Protein AF-A0A952NJR3-F1 (afdb_monomer_lite)

Sequence (116 aa):
MKFLMALMVSLTFSVSGFALETVEGAKKDYEAAKVEMKAKLDALDAKIDQLKASTAEKSTAAKEKTLKEVQETRDKLRADYELMKNETDSKWKSFKKRMGRTIDKLNAKAQKALND

Foldseek 3Di:
DDDDDDDDDPPPPPDDDPPPVVVVVLVVVLVVLLVVLVVLLVVLVVLLVLLVVLCVVPNDPLSVVLSVVLVVLSVVLVVVSVVPNPPDPVVVVVNSVVSVVSSVVSVVSSVVSSVD

pLDDT: mean 78.12, std 17.82, range [37.19, 93.38]

Secondary structure (DSSP, 8-state):
----------------SHHHHHHHHHHHHHHHHHHHHHHHHHHHHHHHHHHHHHHHHS--HHHHHHHHHHHHHHHHHHHHHHHHTTS-HHHHHHHHHHHHHHHHHHHHHHHHHHH-

Radius of gyration: 26.49 Å; chains: 1; bounding box: 60×17×89 Å

Structure (mmCIF, N/CA/C/O backbone):
data_AF-A0A952NJR3-F1
#
_entry.id   AF-A0A952NJR3-F1
#
loop_
_atom_site.group_PDB
_ato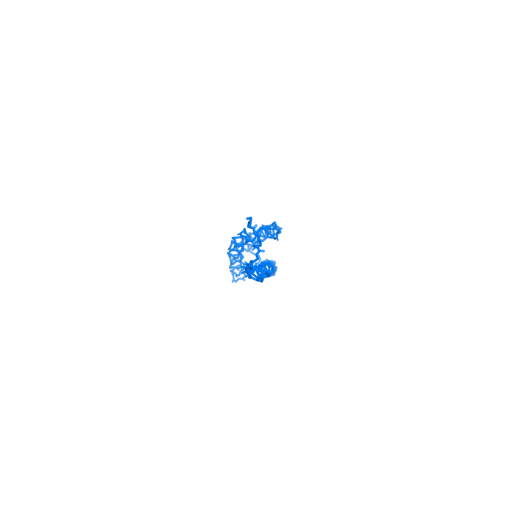m_site.id
_atom_site.type_symbol
_atom_site.label_atom_id
_atom_site.label_alt_id
_atom_site.label_comp_id
_atom_site.label_asym_id
_atom_site.label_entity_id
_atom_site.label_seq_id
_atom_site.pdbx_PDB_ins_code
_atom_site.Cartn_x
_atom_site.Cartn_y
_atom_site.Cartn_z
_atom_site.occupancy
_atom_site.B_iso_or_equiv
_atom_site.auth_seq_id
_atom_site.auth_comp_id
_atom_site.auth_asym_id
_atom_site.auth_atom_id
_atom_site.pdbx_PDB_model_num
ATOM 1 N N . MET A 1 1 ? 48.719 7.623 -68.741 1.00 37.19 1 MET A N 1
ATOM 2 C CA . MET A 1 1 ? 47.462 7.016 -68.253 1.00 37.19 1 MET A CA 1
ATOM 3 C C . MET A 1 1 ? 47.753 6.352 -66.917 1.00 37.19 1 MET A C 1
ATOM 5 O O . MET A 1 1 ? 48.736 5.630 -66.829 1.00 37.19 1 MET A O 1
ATOM 9 N N . LYS A 1 2 ? 46.987 6.699 -65.879 1.00 37.47 2 LYS A N 1
ATOM 10 C CA . LYS A 1 2 ? 47.155 6.235 -64.493 1.00 37.47 2 LYS A CA 1
ATOM 11 C C . LYS A 1 2 ? 46.438 4.891 -64.329 1.00 37.47 2 LYS A C 1
ATOM 13 O O . LYS A 1 2 ? 45.270 4.812 -64.690 1.00 37.47 2 LYS A O 1
ATOM 18 N N . PHE A 1 3 ? 47.103 3.883 -63.774 1.00 38.88 3 PHE A N 1
ATOM 19 C CA . PHE A 1 3 ? 46.485 2.609 -63.405 1.00 38.88 3 PHE A CA 1
ATOM 20 C C . PHE A 1 3 ? 46.902 2.196 -61.988 1.00 38.88 3 PHE A C 1
ATOM 22 O O . PHE A 1 3 ? 48.079 2.302 -61.657 1.00 38.88 3 PHE A O 1
ATOM 29 N N . LEU A 1 4 ? 45.904 1.691 -61.241 1.00 37.62 4 LEU A 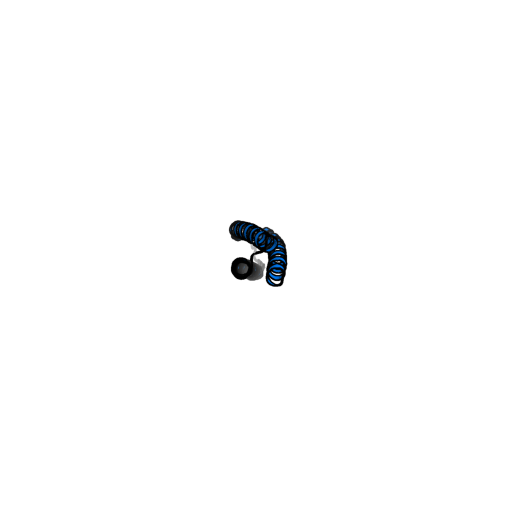N 1
ATOM 30 C CA . LEU A 1 4 ? 45.962 0.871 -60.013 1.00 37.62 4 LEU A CA 1
ATOM 31 C C . LEU A 1 4 ? 46.526 1.601 -58.777 1.00 37.62 4 LEU A C 1
ATOM 33 O O . LEU A 1 4 ? 47.720 1.823 -58.673 1.00 37.62 4 LEU A O 1
ATOM 37 N N . MET A 1 5 ? 45.755 2.093 -57.800 1.00 45.56 5 MET A N 1
ATOM 38 C CA . MET A 1 5 ? 44.574 1.567 -57.089 1.00 45.56 5 MET A CA 1
ATOM 39 C C . MET A 1 5 ? 44.800 0.196 -56.435 1.00 45.56 5 MET A C 1
ATOM 41 O O . MET A 1 5 ? 44.305 -0.816 -56.912 1.00 45.56 5 MET A O 1
ATOM 45 N N . ALA A 1 6 ? 45.546 0.194 -55.328 1.00 45.16 6 ALA A N 1
ATOM 46 C CA . ALA A 1 6 ? 45.402 -0.748 -54.218 1.00 45.16 6 ALA A CA 1
ATOM 47 C C . ALA A 1 6 ? 46.281 -0.280 -53.048 1.00 45.16 6 ALA A C 1
ATOM 49 O O . ALA A 1 6 ? 47.497 -0.390 -53.138 1.00 45.16 6 ALA A O 1
ATOM 50 N N . LEU A 1 7 ? 45.688 0.213 -51.954 1.00 37.88 7 LEU A N 1
ATOM 51 C CA . LEU A 1 7 ? 46.145 -0.169 -50.614 1.00 37.88 7 LEU A CA 1
ATOM 52 C C . LEU A 1 7 ? 45.134 0.227 -49.525 1.00 37.88 7 LEU A C 1
ATOM 54 O O . LEU A 1 7 ? 44.889 1.399 -49.267 1.00 37.88 7 LEU A O 1
ATOM 58 N N . MET A 1 8 ? 44.606 -0.824 -48.899 1.00 38.47 8 MET A N 1
ATOM 59 C CA . MET A 1 8 ? 44.163 -0.938 -47.509 1.00 38.47 8 MET A CA 1
ATOM 60 C C . MET A 1 8 ? 43.108 0.029 -46.961 1.00 38.47 8 MET A C 1
ATOM 62 O O . MET A 1 8 ? 43.378 1.048 -46.333 1.00 38.47 8 MET A O 1
ATOM 66 N N . VAL A 1 9 ? 41.872 -0.459 -47.059 1.00 47.28 9 VAL A N 1
ATOM 67 C CA . VAL A 1 9 ? 40.822 -0.278 -46.056 1.00 47.28 9 VAL A CA 1
ATOM 68 C C . VAL A 1 9 ? 41.303 -0.873 -44.727 1.00 47.28 9 VAL A C 1
ATOM 70 O O . VAL A 1 9 ? 41.326 -2.089 -44.565 1.00 47.28 9 VAL A O 1
ATOM 73 N N . SER A 1 10 ? 41.644 -0.018 -43.767 1.00 40.28 10 SER A N 1
ATOM 74 C CA . SER A 1 10 ? 41.735 -0.389 -42.350 1.00 40.28 10 SER A CA 1
ATOM 75 C C . SER A 1 10 ? 40.494 0.136 -41.634 1.00 40.28 10 SER A C 1
ATOM 77 O O . SER A 1 10 ? 40.538 1.132 -40.917 1.00 40.28 10 SER A O 1
ATOM 79 N N . LEU A 1 11 ? 39.354 -0.513 -41.885 1.00 44.25 11 LEU A N 1
ATOM 80 C CA . LEU A 1 11 ? 38.137 -0.330 -41.099 1.00 44.25 11 LEU A CA 1
ATOM 81 C C . LEU A 1 11 ? 38.189 -1.317 -39.930 1.00 44.25 11 LEU A C 1
ATOM 83 O O . LEU A 1 11 ? 37.738 -2.452 -40.035 1.00 44.25 11 LEU A O 1
ATOM 87 N N . THR A 1 12 ? 38.746 -0.887 -38.803 1.00 45.53 12 THR A N 1
ATOM 88 C CA . THR A 1 12 ? 38.543 -1.569 -37.519 1.00 45.53 12 THR A CA 1
ATOM 89 C C . THR A 1 12 ? 37.756 -0.649 -36.599 1.00 45.53 12 THR A C 1
ATOM 91 O O . THR A 1 12 ? 38.291 -0.077 -35.654 1.00 45.53 12 THR A O 1
ATOM 94 N N . PHE A 1 13 ? 36.463 -0.496 -36.887 1.00 41.06 13 PHE A N 1
ATOM 95 C CA . PHE A 1 13 ? 35.496 -0.092 -35.871 1.00 41.06 13 PHE A CA 1
ATOM 96 C C . PHE A 1 13 ? 35.028 -1.353 -35.139 1.00 41.06 13 PHE A C 1
ATOM 98 O O . PHE A 1 13 ? 34.005 -1.945 -35.467 1.00 41.06 13 PHE A O 1
ATOM 105 N N . SER A 1 14 ? 35.803 -1.775 -34.140 1.00 44.25 14 SER A N 1
ATOM 106 C CA . SER A 1 14 ? 35.354 -2.740 -33.134 1.00 44.25 14 SER A CA 1
ATOM 107 C C . SER A 1 14 ? 34.493 -2.009 -32.104 1.00 44.25 14 SER A C 1
ATOM 109 O O . SER A 1 14 ? 34.970 -1.643 -31.034 1.00 44.25 14 SER A O 1
ATOM 111 N N . VAL A 1 15 ? 33.223 -1.754 -32.427 1.00 49.88 15 VAL A N 1
ATOM 112 C CA . VAL A 1 15 ? 32.235 -1.259 -31.453 1.00 49.88 15 VAL A CA 1
ATOM 113 C C . VAL A 1 15 ? 30.988 -2.126 -31.534 1.00 49.88 15 VAL A C 1
ATOM 115 O O . VAL A 1 15 ? 29.998 -1.769 -32.159 1.00 49.88 15 VAL A O 1
ATOM 118 N N . SER A 1 16 ? 31.032 -3.289 -30.893 1.00 49.69 16 SER A N 1
ATOM 119 C CA . SER A 1 16 ? 29.835 -4.112 -30.688 1.00 49.69 16 SER A CA 1
ATOM 120 C C . SER A 1 16 ? 30.051 -5.111 -29.550 1.00 49.69 16 SER A C 1
ATOM 122 O O . SER A 1 16 ? 30.032 -6.317 -29.759 1.00 49.69 16 SER A O 1
ATOM 124 N N . GLY A 1 17 ? 30.295 -4.596 -28.341 1.00 45.47 17 GLY A N 1
ATOM 125 C CA . GLY A 1 17 ? 30.360 -5.405 -27.112 1.00 45.47 17 GLY A CA 1
ATOM 126 C C . GLY A 1 17 ? 29.726 -4.718 -25.900 1.00 45.47 17 GLY A C 1
ATOM 127 O O . GLY A 1 17 ? 28.924 -5.312 -25.195 1.00 45.47 17 GLY A O 1
ATOM 128 N N . PHE A 1 18 ? 29.964 -3.418 -25.714 1.00 43.78 18 PHE A N 1
ATOM 129 C CA . PHE A 1 18 ? 29.568 -2.719 -24.482 1.00 43.78 18 PHE A CA 1
ATOM 130 C C . PHE A 1 18 ? 28.082 -2.328 -24.372 1.00 43.78 18 PHE A C 1
ATOM 132 O O . PHE A 1 18 ? 27.624 -1.940 -23.299 1.00 43.78 18 PHE A O 1
ATOM 139 N N . ALA A 1 19 ? 27.298 -2.431 -25.447 1.00 48.50 19 ALA A N 1
ATOM 140 C CA . ALA A 1 19 ? 25.878 -2.068 -25.410 1.00 48.50 19 ALA A CA 1
ATOM 141 C C . ALA A 1 19 ? 24.963 -3.230 -24.983 1.00 48.50 19 ALA A C 1
ATOM 143 O O . ALA A 1 19 ? 23.902 -2.981 -24.415 1.00 48.50 19 ALA A O 1
ATOM 144 N N . LEU A 1 20 ? 25.355 -4.486 -25.227 1.00 40.75 20 LEU A N 1
ATOM 145 C CA . LEU A 1 20 ? 24.475 -5.635 -24.990 1.00 40.75 20 LEU A CA 1
ATOM 146 C C . LEU A 1 20 ? 24.438 -6.025 -23.504 1.00 40.75 20 LEU A C 1
ATOM 148 O O . LEU A 1 20 ? 23.352 -6.139 -22.940 1.00 40.75 20 LEU A O 1
ATOM 152 N N . GLU A 1 21 ? 25.598 -6.103 -22.841 1.00 49.72 21 GLU A N 1
ATOM 153 C CA . GLU A 1 21 ? 25.681 -6.409 -21.401 1.00 49.72 21 GLU A CA 1
ATOM 154 C C . GLU A 1 21 ? 25.018 -5.329 -20.531 1.00 49.72 21 GLU A C 1
ATOM 156 O O . GLU A 1 21 ? 24.350 -5.634 -19.542 1.00 49.72 21 GLU A O 1
ATOM 161 N N . THR A 1 22 ? 25.118 -4.060 -20.935 1.00 59.69 22 THR A N 1
ATOM 162 C CA . THR A 1 22 ? 24.545 -2.932 -20.186 1.00 59.69 22 THR A CA 1
ATOM 163 C C . THR A 1 22 ? 23.011 -2.902 -20.258 1.00 59.69 22 THR A C 1
ATOM 165 O O . THR A 1 22 ? 22.345 -2.568 -19.278 1.00 59.69 22 THR A O 1
ATOM 168 N N . VAL A 1 23 ? 22.423 -3.288 -21.398 1.00 58.81 23 VAL A N 1
ATOM 169 C CA . VAL A 1 23 ? 20.959 -3.354 -21.572 1.00 58.81 23 VAL A CA 1
ATOM 170 C C . VAL A 1 23 ? 20.371 -4.585 -20.879 1.00 58.81 23 VAL A C 1
ATOM 172 O O . VAL A 1 23 ? 19.280 -4.504 -20.308 1.00 58.81 23 VAL A O 1
ATOM 175 N N . GLU A 1 24 ? 21.077 -5.718 -20.895 1.00 62.78 24 GLU A N 1
ATOM 176 C CA . GLU A 1 24 ? 20.641 -6.928 -20.190 1.00 62.78 24 GLU A CA 1
ATOM 177 C C . GLU A 1 24 ? 20.699 -6.761 -18.662 1.00 62.78 24 GLU A C 1
ATOM 179 O O . GLU A 1 24 ? 19.763 -7.164 -17.967 1.00 62.78 24 GLU A O 1
ATOM 184 N N . GLY A 1 25 ? 21.741 -6.096 -18.145 1.00 66.94 25 GLY A N 1
ATOM 185 C CA . GLY A 1 25 ? 21.858 -5.737 -16.728 1.00 66.94 25 GLY A CA 1
ATOM 186 C C . GLY A 1 25 ? 20.725 -4.820 -16.258 1.00 66.94 25 GLY A C 1
ATOM 187 O O . GLY A 1 25 ? 20.026 -5.146 -15.300 1.00 66.94 25 GLY A O 1
ATOM 188 N N . ALA A 1 26 ? 20.450 -3.738 -16.996 1.00 62.16 26 ALA A N 1
ATOM 189 C CA . ALA A 1 26 ? 19.366 -2.810 -16.661 1.00 62.16 26 ALA A CA 1
ATOM 190 C C . ALA A 1 26 ? 17.976 -3.481 -16.672 1.00 62.16 26 ALA A C 1
ATOM 192 O O . ALA A 1 26 ? 17.143 -3.211 -15.806 1.00 62.16 26 ALA A O 1
ATOM 193 N N . LYS A 1 27 ? 17.722 -4.407 -17.610 1.00 68.19 27 LYS A N 1
ATOM 194 C CA . LYS A 1 27 ? 16.475 -5.194 -17.626 1.00 68.19 27 LYS A CA 1
ATOM 195 C C . LYS A 1 27 ? 16.341 -6.106 -16.404 1.00 68.19 27 LYS A C 1
ATOM 197 O O . LYS A 1 27 ? 15.251 -6.187 -15.839 1.00 68.19 27 LYS A O 1
ATOM 202 N N . LYS A 1 28 ? 17.421 -6.776 -15.984 1.00 75.44 28 LYS A N 1
ATOM 203 C CA . LYS A 1 28 ? 17.421 -7.606 -14.766 1.00 75.44 28 LYS A CA 1
ATOM 204 C C . LYS A 1 28 ? 17.143 -6.775 -13.515 1.00 75.44 28 LYS A C 1
ATOM 206 O O . LYS A 1 28 ? 16.324 -7.188 -12.695 1.00 75.44 28 LYS A O 1
ATOM 211 N N . ASP A 1 29 ? 17.748 -5.596 -13.402 1.00 76.31 29 ASP A N 1
ATOM 212 C CA . ASP A 1 29 ? 17.532 -4.689 -12.268 1.00 76.31 29 ASP A CA 1
ATOM 213 C C . ASP A 1 29 ? 16.084 -4.185 -12.195 1.00 76.31 29 ASP A C 1
ATOM 215 O O . ASP A 1 29 ? 15.492 -4.092 -11.114 1.00 76.31 29 ASP A O 1
ATOM 219 N N . TYR A 1 30 ? 15.486 -3.898 -13.352 1.00 75.69 30 TYR A N 1
ATOM 220 C CA . TYR A 1 30 ? 14.096 -3.471 -13.463 1.00 75.69 30 TYR A CA 1
ATOM 221 C C . TYR A 1 30 ? 13.108 -4.568 -13.035 1.00 75.69 30 TYR A C 1
ATOM 223 O O . TYR A 1 30 ? 12.227 -4.317 -12.207 1.00 75.69 30 TYR A O 1
ATOM 231 N N . GLU A 1 31 ? 13.280 -5.800 -13.521 1.00 82.44 31 GLU A N 1
ATOM 232 C CA . GLU A 1 31 ? 12.437 -6.933 -13.117 1.00 82.44 31 GLU A CA 1
ATOM 233 C C . GLU A 1 31 ? 12.628 -7.289 -11.633 1.00 82.44 31 GLU A C 1
ATOM 235 O O . GLU A 1 31 ? 11.647 -7.483 -10.910 1.00 82.44 31 GLU A O 1
ATOM 240 N N . ALA A 1 32 ? 13.862 -7.254 -11.120 1.00 84.94 32 ALA A N 1
ATOM 241 C CA . ALA A 1 32 ? 14.128 -7.424 -9.691 1.00 84.94 32 ALA A CA 1
ATOM 242 C C . ALA A 1 32 ? 13.417 -6.353 -8.845 1.00 84.94 32 ALA A C 1
ATOM 244 O O . ALA A 1 32 ? 12.822 -6.657 -7.809 1.0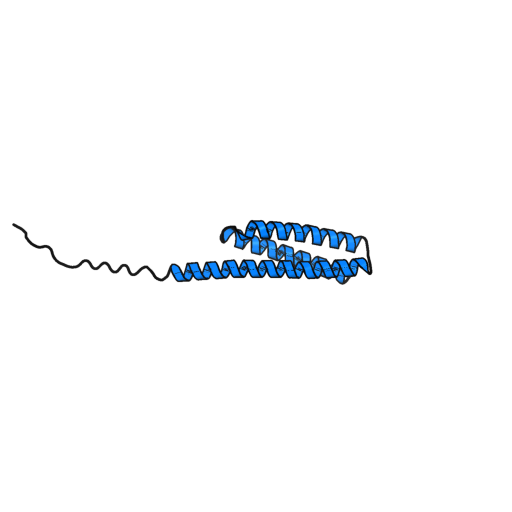0 84.94 32 ALA A O 1
ATOM 245 N N . ALA A 1 33 ? 13.399 -5.099 -9.307 1.00 81.69 33 ALA A N 1
ATOM 246 C CA . ALA A 1 33 ? 12.697 -4.019 -8.625 1.00 81.69 33 ALA A CA 1
ATOM 247 C C . ALA A 1 33 ? 11.167 -4.214 -8.597 1.00 81.69 33 ALA A C 1
ATOM 249 O O . ALA A 1 33 ? 10.532 -3.828 -7.611 1.00 81.69 33 ALA A O 1
ATOM 250 N N . LYS A 1 34 ? 10.565 -4.817 -9.632 1.00 86.12 34 LYS A N 1
ATOM 251 C CA . LYS A 1 34 ? 9.136 -5.192 -9.629 1.00 86.12 34 LYS A CA 1
ATOM 252 C C . LYS A 1 34 ? 8.826 -6.271 -8.611 1.00 86.12 34 LYS A C 1
ATOM 254 O O . LYS A 1 34 ? 7.827 -6.143 -7.899 1.00 86.12 34 LYS A O 1
ATOM 259 N N . VAL A 1 35 ? 9.670 -7.298 -8.540 1.00 89.19 35 VAL A N 1
ATOM 260 C CA . VAL A 1 35 ? 9.539 -8.390 -7.568 1.00 89.19 35 VAL A CA 1
ATOM 261 C C . VAL A 1 35 ? 9.674 -7.849 -6.144 1.00 89.19 35 VAL A C 1
ATOM 263 O O . VAL A 1 35 ? 8.837 -8.148 -5.297 1.00 89.19 35 VAL A O 1
ATOM 266 N N . GLU A 1 36 ? 10.653 -6.975 -5.891 1.00 87.81 36 GLU A N 1
ATOM 267 C CA . GLU A 1 36 ? 10.840 -6.335 -4.583 1.00 87.81 36 GLU A CA 1
ATOM 268 C C . GLU A 1 36 ? 9.602 -5.524 -4.159 1.00 87.81 36 GLU A C 1
ATOM 270 O O . GLU A 1 36 ? 9.141 -5.636 -3.024 1.00 87.81 36 GLU A O 1
ATOM 275 N N . MET A 1 37 ? 9.038 -4.709 -5.059 1.00 86.56 37 MET A N 1
ATOM 276 C CA . MET A 1 37 ? 7.840 -3.919 -4.743 1.00 86.56 37 MET A CA 1
ATOM 277 C C . MET A 1 37 ? 6.613 -4.793 -4.498 1.00 86.56 37 MET A C 1
ATOM 279 O O . MET A 1 37 ? 5.843 -4.509 -3.580 1.00 86.56 37 MET A O 1
ATOM 283 N N . LYS A 1 38 ? 6.458 -5.875 -5.267 1.00 89.62 38 LYS A N 1
ATOM 284 C CA . LYS A 1 38 ? 5.401 -6.857 -5.035 1.00 89.62 38 LYS A CA 1
ATOM 285 C C . LYS A 1 38 ? 5.528 -7.490 -3.651 1.00 89.62 38 LYS A C 1
ATOM 287 O O . LYS A 1 38 ? 4.564 -7.478 -2.897 1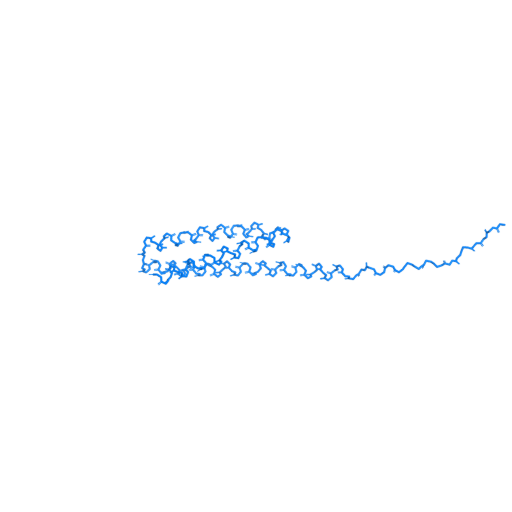.00 89.62 38 LYS A O 1
ATOM 292 N N . ALA A 1 39 ? 6.727 -7.933 -3.277 1.00 90.75 39 ALA A N 1
ATOM 293 C CA . ALA A 1 39 ? 6.975 -8.509 -1.959 1.00 90.75 39 ALA A CA 1
ATOM 294 C C . ALA A 1 39 ? 6.658 -7.522 -0.820 1.00 90.75 39 ALA A C 1
ATOM 296 O O . ALA A 1 39 ? 6.106 -7.912 0.206 1.00 90.75 39 ALA A O 1
ATOM 297 N N . LYS A 1 40 ? 6.952 -6.226 -0.999 1.00 88.38 40 LYS A N 1
ATOM 298 C CA . LYS A 1 40 ? 6.591 -5.196 -0.011 1.00 88.38 40 LYS A CA 1
ATOM 299 C C . LYS A 1 40 ? 5.081 -4.962 0.093 1.00 88.38 40 LYS A C 1
ATOM 301 O O . LYS A 1 40 ? 4.610 -4.687 1.194 1.00 88.38 40 LYS A O 1
ATOM 306 N N . LEU A 1 41 ? 4.333 -5.064 -1.010 1.00 89.44 41 LEU A N 1
ATOM 307 C CA . LEU A 1 41 ? 2.866 -5.041 -0.972 1.00 89.44 41 LEU A CA 1
ATOM 308 C C . LEU A 1 41 ? 2.312 -6.260 -0.239 1.00 89.44 41 LEU A C 1
ATOM 310 O O . LEU A 1 41 ? 1.479 -6.101 0.645 1.00 89.44 41 LEU A O 1
ATOM 314 N N . ASP A 1 42 ? 2.817 -7.451 -0.550 1.00 90.88 42 ASP A N 1
ATOM 315 C CA . ASP A 1 42 ? 2.359 -8.688 0.084 1.00 90.88 42 ASP A CA 1
ATOM 316 C C . ASP A 1 42 ? 2.673 -8.676 1.603 1.00 90.88 42 ASP A C 1
ATOM 318 O O . ASP A 1 42 ? 1.858 -9.089 2.426 1.00 90.88 42 ASP A O 1
ATOM 322 N N . ALA A 1 43 ? 3.811 -8.103 2.013 1.00 89.12 43 ALA A N 1
ATOM 323 C CA . ALA A 1 43 ? 4.134 -7.893 3.428 1.00 89.12 43 ALA A CA 1
ATOM 324 C C . ALA A 1 43 ? 3.212 -6.868 4.119 1.00 89.12 43 ALA A C 1
ATOM 326 O O . ALA A 1 43 ? 2.906 -7.003 5.306 1.00 89.12 43 ALA A O 1
ATOM 327 N N . LEU A 1 44 ? 2.776 -5.833 3.394 1.00 89.44 44 LEU A N 1
ATOM 328 C CA . LEU A 1 44 ? 1.798 -4.870 3.895 1.00 89.44 44 LEU A CA 1
ATOM 329 C C . LEU A 1 44 ? 0.418 -5.525 4.067 1.00 89.44 44 LEU A C 1
ATOM 331 O O . LEU A 1 44 ? -0.245 -5.256 5.067 1.00 89.44 44 LEU A O 1
ATOM 335 N N . ASP A 1 45 ? 0.021 -6.410 3.149 1.00 90.44 45 ASP A N 1
ATOM 336 C CA . ASP A 1 45 ? -1.220 -7.189 3.244 1.00 90.44 45 ASP A CA 1
ATOM 337 C C . ASP A 1 45 ? -1.248 -8.016 4.534 1.00 90.44 45 ASP A C 1
ATOM 339 O O . ASP A 1 45 ? -2.191 -7.908 5.315 1.00 90.44 45 ASP A O 1
ATOM 343 N N . ALA A 1 46 ? -0.159 -8.729 4.834 1.00 91.19 46 ALA A N 1
ATOM 344 C CA . ALA A 1 46 ? -0.048 -9.508 6.066 1.00 91.19 46 ALA A CA 1
ATOM 345 C C . ALA A 1 46 ? -0.209 -8.646 7.336 1.00 91.19 46 ALA A C 1
ATOM 347 O O . ALA A 1 46 ? -0.851 -9.058 8.302 1.00 91.19 46 ALA A O 1
ATOM 348 N N . LYS A 1 47 ? 0.334 -7.422 7.345 1.00 87.75 47 LYS A N 1
ATOM 349 C CA . LYS A 1 47 ? 0.165 -6.486 8.470 1.00 87.75 47 LYS A CA 1
ATOM 350 C C . LYS A 1 47 ? -1.250 -5.936 8.586 1.00 87.75 47 LYS A C 1
ATOM 352 O O . LYS A 1 47 ? -1.724 -5.715 9.699 1.00 87.75 47 LYS A O 1
ATOM 357 N N . ILE A 1 48 ? -1.925 -5.706 7.464 1.00 89.75 48 ILE A N 1
ATOM 358 C CA . ILE A 1 48 ? -3.339 -5.319 7.459 1.00 89.75 48 ILE A CA 1
ATOM 359 C C . ILE A 1 48 ? -4.188 -6.443 8.041 1.00 89.75 48 ILE A C 1
ATOM 361 O O . ILE A 1 48 ? -5.071 -6.163 8.848 1.00 89.75 48 ILE A O 1
ATOM 365 N N . ASP A 1 49 ? -3.901 -7.695 7.690 1.00 91.94 49 ASP A N 1
ATOM 366 C CA . ASP A 1 49 ? -4.612 -8.851 8.235 1.00 91.94 49 ASP A CA 1
ATOM 367 C C . ASP A 1 49 ? -4.394 -8.988 9.747 1.00 91.94 49 ASP A C 1
ATOM 369 O O . ASP A 1 49 ? -5.354 -9.204 10.489 1.00 91.94 49 ASP A O 1
ATOM 373 N N . GLN A 1 50 ? -3.171 -8.751 10.232 1.00 89.38 50 GLN A N 1
ATOM 374 C CA . GLN A 1 50 ? -2.891 -8.670 11.671 1.00 89.38 50 GLN A CA 1
ATOM 375 C C . GLN A 1 50 ? -3.680 -7.544 12.350 1.00 89.38 50 GLN A C 1
ATOM 377 O O . GLN A 1 50 ? -4.295 -7.760 13.394 1.00 89.38 50 GLN A O 1
ATOM 382 N N . LEU A 1 51 ? -3.699 -6.344 11.758 1.00 88.38 51 LEU A N 1
ATOM 383 C CA . LEU A 1 51 ? -4.449 -5.210 12.300 1.00 88.38 51 LEU A CA 1
ATOM 384 C C . LEU A 1 51 ? -5.956 -5.487 12.307 1.00 88.38 51 LEU A C 1
ATOM 386 O O . LEU A 1 51 ? -6.644 -5.128 13.262 1.00 88.38 51 LEU A O 1
ATOM 390 N N . LYS A 1 52 ? -6.469 -6.162 11.277 1.00 90.75 52 LYS A N 1
ATOM 391 C CA . LYS A 1 52 ? -7.865 -6.590 11.183 1.00 90.75 52 LYS A CA 1
ATOM 392 C C . LYS A 1 52 ? -8.216 -7.589 12.283 1.00 90.75 52 LYS A C 1
ATOM 394 O O . LYS A 1 52 ? -9.240 -7.408 12.934 1.00 90.75 52 LYS A O 1
ATOM 399 N N . ALA A 1 53 ? -7.367 -8.589 12.521 1.00 90.19 53 ALA A N 1
ATOM 400 C CA . ALA A 1 53 ? -7.551 -9.545 13.611 1.00 90.19 53 ALA A CA 1
ATOM 401 C C . ALA A 1 53 ? -7.535 -8.843 14.980 1.00 90.19 53 ALA A C 1
ATOM 403 O 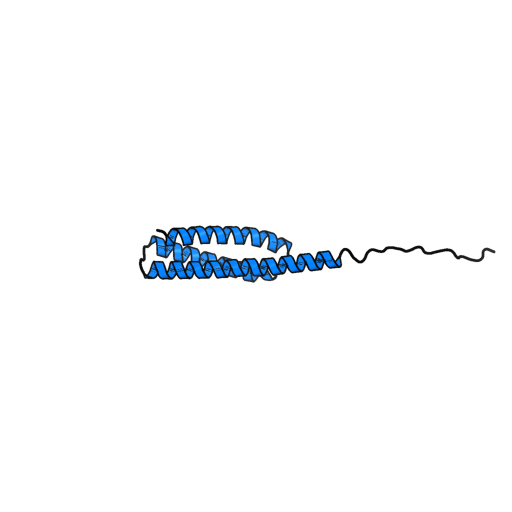O . ALA A 1 53 ? -8.474 -8.995 15.755 1.00 90.19 53 ALA A O 1
ATOM 404 N N . SER A 1 54 ? -6.547 -7.976 15.228 1.00 87.00 54 SER A N 1
ATOM 405 C CA . SER A 1 54 ? -6.460 -7.195 16.471 1.00 87.00 54 SER A CA 1
ATOM 406 C C . SER A 1 54 ? -7.677 -6.285 16.683 1.00 87.00 54 SER A C 1
ATOM 408 O O . SER A 1 54 ? -8.195 -6.184 17.795 1.00 87.00 54 SER A O 1
ATOM 410 N N . THR A 1 55 ? -8.173 -5.650 15.616 1.00 87.62 55 THR A N 1
ATOM 411 C CA . THR A 1 55 ? -9.372 -4.799 15.675 1.00 87.62 55 THR A CA 1
ATOM 412 C C . THR A 1 55 ? -10.624 -5.627 15.964 1.00 87.62 55 THR A C 1
ATOM 414 O O . THR A 1 55 ? -11.484 -5.168 16.705 1.00 87.62 55 THR A O 1
ATOM 417 N N . ALA A 1 56 ? -10.727 -6.854 15.444 1.00 86.38 56 ALA A N 1
ATOM 418 C CA . ALA A 1 56 ? -11.846 -7.747 15.747 1.00 86.38 56 ALA A CA 1
ATOM 419 C C . ALA A 1 56 ? -11.861 -8.201 17.219 1.00 86.38 56 ALA A C 1
ATOM 421 O O . ALA A 1 56 ? -12.934 -8.360 17.794 1.00 86.38 56 ALA A O 1
ATOM 422 N N . GLU A 1 57 ? -10.691 -8.377 17.840 1.00 82.38 57 GLU A N 1
ATOM 423 C CA . GLU A 1 57 ? -10.581 -8.760 19.255 1.00 82.38 57 GLU A CA 1
ATOM 424 C C . GLU A 1 57 ? -10.791 -7.580 20.215 1.00 82.38 57 GLU A C 1
ATOM 426 O O . GLU A 1 57 ? -11.418 -7.733 21.265 1.00 82.38 57 GLU A O 1
ATOM 431 N N . LYS A 1 58 ? -10.246 -6.401 19.885 1.00 79.56 58 LYS A N 1
ATOM 432 C CA . LYS A 1 58 ? -10.292 -5.194 20.727 1.00 79.56 58 LYS A CA 1
ATOM 433 C C . LYS A 1 58 ? -10.493 -3.947 19.874 1.00 79.56 58 LYS A C 1
ATOM 435 O O . LYS A 1 58 ? -9.564 -3.160 19.664 1.00 79.56 58 LYS A O 1
ATOM 440 N N . SER A 1 59 ? -11.719 -3.774 19.389 1.00 81.31 59 SER A N 1
ATOM 441 C CA . SER A 1 59 ? -12.047 -2.643 18.530 1.00 81.31 59 SER A CA 1
ATOM 442 C C . SER A 1 59 ? -12.085 -1.326 19.302 1.00 81.31 59 SER A C 1
ATOM 444 O O . SER A 1 59 ? -12.703 -1.210 20.361 1.00 81.31 59 SER A O 1
ATOM 446 N N . THR A 1 60 ? -11.452 -0.306 18.731 1.00 85.50 60 THR A N 1
ATOM 447 C CA . THR A 1 60 ? -11.665 1.094 19.095 1.00 85.50 60 THR A CA 1
ATOM 448 C C . THR A 1 60 ? -11.940 1.874 17.817 1.00 85.50 60 THR A C 1
ATOM 450 O O . THR A 1 60 ? -11.404 1.540 16.758 1.00 85.50 60 THR A O 1
ATOM 453 N N . ALA A 1 61 ? -12.708 2.964 17.901 1.00 85.50 61 ALA A N 1
ATOM 454 C CA . ALA A 1 61 ? -12.973 3.819 16.738 1.00 85.50 61 ALA A CA 1
ATOM 455 C C . ALA A 1 61 ? -11.673 4.307 16.056 1.00 85.50 61 ALA A C 1
ATOM 457 O O . ALA A 1 61 ? -11.621 4.485 14.839 1.00 85.50 61 ALA A O 1
ATOM 458 N N . ALA A 1 62 ? -10.596 4.487 16.831 1.00 84.56 62 ALA A N 1
ATOM 459 C CA . ALA A 1 62 ? -9.277 4.837 16.311 1.00 84.56 62 ALA A CA 1
ATOM 460 C C . ALA A 1 62 ? -8.622 3.687 15.521 1.00 84.56 62 ALA A C 1
ATOM 462 O O . ALA A 1 62 ? -8.061 3.932 14.447 1.00 84.56 62 ALA A O 1
ATOM 463 N N . LYS A 1 63 ? -8.714 2.440 16.010 1.00 85.06 63 LYS A N 1
ATOM 464 C CA . LYS A 1 63 ? -8.219 1.251 15.298 1.00 85.06 63 LYS A CA 1
ATOM 465 C C . LYS A 1 63 ? -9.011 0.978 14.027 1.00 85.06 63 LYS A C 1
ATOM 467 O O . LYS A 1 63 ? -8.397 0.796 12.983 1.00 85.06 63 LYS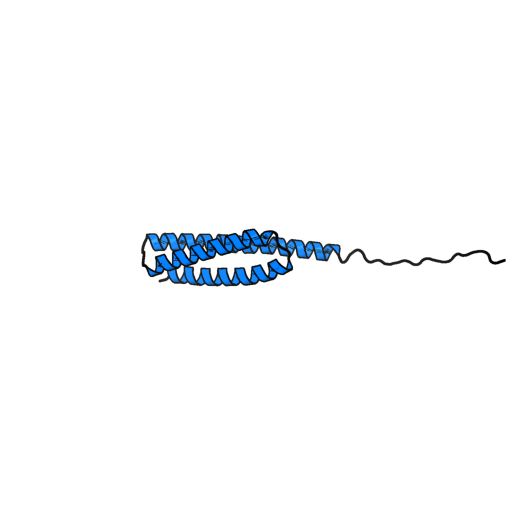 A O 1
ATOM 472 N N . GLU A 1 64 ? -10.340 1.063 14.070 1.00 88.19 64 GLU A N 1
ATOM 473 C CA . GLU A 1 64 ? -11.194 0.896 12.884 1.00 88.19 64 GLU A CA 1
ATOM 474 C C . GLU A 1 64 ? -10.896 1.946 11.813 1.00 88.19 64 GLU A C 1
ATOM 476 O O . GLU A 1 64 ? -10.733 1.618 10.636 1.00 88.19 64 GLU A O 1
ATOM 481 N N . LYS A 1 65 ? -10.746 3.214 12.220 1.00 89.75 65 LYS A N 1
ATOM 482 C CA . LYS A 1 65 ? -10.355 4.290 11.306 1.00 89.75 65 LYS A CA 1
ATOM 483 C C . LYS A 1 65 ? -8.978 4.029 10.698 1.00 89.75 65 LYS A C 1
ATOM 485 O O . LYS A 1 65 ? -8.808 4.190 9.492 1.00 89.75 65 LYS A O 1
ATOM 490 N N . THR A 1 66 ? -8.009 3.605 11.509 1.00 88.94 66 THR A N 1
ATOM 491 C CA . THR A 1 66 ? -6.657 3.306 11.019 1.00 88.94 66 THR A CA 1
ATOM 492 C C . THR A 1 66 ? -6.667 2.117 10.065 1.00 88.94 66 THR A C 1
ATOM 494 O O . THR A 1 66 ? -6.055 2.194 9.004 1.00 88.94 66 THR A O 1
ATOM 497 N N . LEU A 1 67 ? -7.402 1.051 10.386 1.00 90.50 67 LEU A N 1
ATOM 498 C CA . LEU A 1 67 ? -7.572 -0.111 9.520 1.00 90.50 67 LEU A CA 1
ATOM 499 C C . LEU A 1 67 ? -8.134 0.300 8.156 1.00 90.50 67 LEU A C 1
ATOM 501 O O . LEU A 1 67 ? -7.553 -0.056 7.131 1.00 90.50 67 LEU A O 1
ATOM 505 N N . LYS A 1 68 ? -9.195 1.115 8.144 1.00 93.31 68 LYS A N 1
ATOM 506 C CA . LYS A 1 68 ? -9.796 1.629 6.910 1.00 93.31 68 LYS A CA 1
ATOM 507 C C . LYS A 1 68 ? -8.812 2.475 6.096 1.00 93.31 68 LYS A C 1
ATOM 509 O O . LYS A 1 68 ? -8.645 2.234 4.905 1.00 93.31 68 LYS A O 1
ATOM 514 N N . GLU A 1 69 ? -8.111 3.419 6.729 1.00 91.44 69 GLU A N 1
ATOM 515 C CA . GLU A 1 69 ? -7.104 4.251 6.050 1.00 91.44 69 GLU A CA 1
ATOM 516 C C . GLU A 1 69 ? -5.974 3.411 5.433 1.00 91.44 69 GLU A C 1
ATOM 518 O O . GLU A 1 69 ? -5.523 3.686 4.314 1.00 91.44 69 GLU A O 1
ATOM 523 N N . VAL A 1 70 ? -5.492 2.398 6.161 1.00 90.25 70 VAL A N 1
ATOM 524 C CA . VAL A 1 70 ? -4.405 1.533 5.692 1.00 90.25 70 VAL A CA 1
ATOM 525 C C . VAL A 1 70 ? -4.880 0.658 4.529 1.00 90.25 70 VAL A C 1
ATOM 527 O O . VAL A 1 70 ? -4.164 0.561 3.533 1.00 90.25 70 VAL A O 1
ATOM 530 N N . GLN A 1 71 ? -6.093 0.100 4.603 1.00 93.00 71 GLN A N 1
ATOM 531 C CA . GLN A 1 71 ? -6.707 -0.671 3.516 1.00 93.00 71 GLN A CA 1
ATOM 532 C C . GLN A 1 71 ? -6.889 0.166 2.248 1.00 93.00 71 GLN A C 1
ATOM 534 O O . GLN A 1 71 ? -6.380 -0.207 1.193 1.00 93.00 71 GLN A O 1
ATOM 539 N N . GLU A 1 72 ? -7.517 1.339 2.354 1.00 93.38 72 GLU A N 1
ATOM 540 C CA . GLU A 1 72 ? -7.745 2.222 1.204 1.00 93.38 72 GLU A CA 1
ATOM 541 C C . GLU A 1 72 ? -6.433 2.658 0.543 1.00 93.38 72 GLU A C 1
ATOM 543 O O . GLU A 1 72 ? -6.330 2.742 -0.684 1.00 93.38 72 GLU A O 1
ATOM 548 N N . THR A 1 73 ? -5.406 2.948 1.347 1.00 91.06 73 THR A N 1
ATOM 549 C CA . THR A 1 73 ? -4.103 3.345 0.805 1.00 91.06 73 THR A CA 1
ATOM 550 C C . THR A 1 73 ? -3.384 2.158 0.165 1.00 91.06 73 THR A C 1
ATOM 552 O O . THR A 1 73 ? -2.759 2.341 -0.879 1.00 91.06 73 THR A O 1
ATOM 555 N N . ARG A 1 74 ? -3.489 0.947 0.736 1.00 91.56 74 ARG A N 1
ATOM 556 C CA . ARG A 1 74 ? -2.963 -0.287 0.129 1.00 91.56 74 ARG A CA 1
ATOM 557 C C . ARG A 1 74 ? -3.624 -0.555 -1.215 1.00 91.56 74 ARG A C 1
ATOM 559 O O . ARG A 1 74 ? -2.918 -0.832 -2.179 1.00 91.56 74 ARG A O 1
ATOM 566 N N . ASP A 1 75 ? -4.944 -0.436 -1.304 1.00 93.00 75 ASP A N 1
ATOM 567 C CA . ASP A 1 75 ? -5.683 -0.692 -2.544 1.00 93.00 75 ASP A CA 1
ATOM 568 C C . ASP A 1 75 ? -5.248 0.270 -3.659 1.00 93.00 75 ASP A C 1
ATOM 570 O O . ASP A 1 75 ? -4.951 -0.166 -4.773 1.00 93.00 75 ASP A O 1
ATOM 574 N N . LYS A 1 76 ? -5.088 1.563 -3.337 1.00 92.00 76 LYS A N 1
ATOM 575 C CA . LYS A 1 76 ? -4.519 2.562 -4.261 1.00 92.00 76 LYS A CA 1
ATOM 576 C C . LYS A 1 76 ? -3.096 2.204 -4.687 1.00 92.00 76 LYS A C 1
ATOM 578 O O . LYS A 1 76 ? -2.784 2.223 -5.869 1.00 92.00 76 LYS A O 1
ATOM 583 N N . LEU A 1 77 ? -2.247 1.824 -3.734 1.00 91.06 77 LEU A N 1
ATOM 584 C CA . LEU A 1 77 ? -0.871 1.385 -3.983 1.00 91.06 77 LEU A CA 1
ATOM 585 C C . LEU A 1 77 ? -0.797 0.173 -4.921 1.00 91.06 77 LEU A C 1
ATOM 587 O O . LEU A 1 77 ? 0.093 0.105 -5.768 1.00 91.06 77 LEU A O 1
ATOM 591 N N . ARG A 1 78 ? -1.720 -0.781 -4.767 1.00 91.88 78 ARG A N 1
ATOM 592 C CA . ARG A 1 78 ? -1.813 -1.968 -5.620 1.00 91.88 78 ARG A CA 1
ATOM 593 C C . ARG A 1 78 ? -2.261 -1.593 -7.027 1.00 91.88 78 ARG A C 1
ATOM 595 O O . ARG A 1 78 ? -1.642 -2.040 -7.984 1.00 91.88 78 ARG A O 1
ATOM 602 N N . ALA A 1 79 ? -3.273 -0.738 -7.152 1.00 92.06 79 ALA A N 1
ATOM 603 C CA . ALA A 1 79 ? -3.710 -0.222 -8.446 1.00 92.06 79 ALA A CA 1
ATOM 604 C C . ALA A 1 79 ? -2.578 0.536 -9.162 1.00 92.06 79 ALA A C 1
ATOM 606 O O . ALA A 1 79 ? -2.287 0.254 -10.323 1.00 92.06 79 ALA A O 1
ATOM 607 N N . ASP A 1 80 ? -1.875 1.423 -8.452 1.00 89.12 80 ASP A N 1
ATOM 608 C CA . ASP A 1 80 ? -0.735 2.158 -9.000 1.00 89.12 80 ASP A CA 1
ATOM 609 C C . ASP A 1 80 ? 0.397 1.211 -9.431 1.00 89.12 80 ASP A C 1
ATOM 611 O O . ASP A 1 80 ? 1.010 1.421 -10.475 1.00 89.12 80 ASP A O 1
ATOM 615 N N . TYR A 1 81 ? 0.672 0.151 -8.663 1.00 89.44 81 TYR A N 1
ATOM 616 C CA . TYR A 1 81 ? 1.655 -0.871 -9.035 1.00 89.44 81 TYR A CA 1
ATOM 617 C C . TYR A 1 81 ? 1.263 -1.603 -10.322 1.00 89.44 81 TYR A C 1
ATOM 619 O O . TYR A 1 81 ? 2.091 -1.738 -11.222 1.00 89.44 81 TYR A O 1
ATOM 627 N N . GLU A 1 82 ? 0.008 -2.040 -10.434 1.00 89.69 82 GLU A N 1
ATOM 628 C CA . GLU A 1 82 ? -0.501 -2.739 -11.618 1.00 89.69 82 GLU A CA 1
ATOM 629 C C . GLU A 1 82 ? -0.468 -1.861 -12.876 1.00 89.69 82 GLU A C 1
ATOM 631 O O . GLU A 1 82 ? -0.180 -2.362 -13.963 1.00 89.69 82 GLU A O 1
ATOM 636 N N . LEU A 1 83 ? -0.689 -0.550 -12.733 1.00 88.19 83 LEU A N 1
ATOM 637 C CA . LEU A 1 83 ? -0.520 0.415 -13.821 1.00 88.19 83 LEU A CA 1
ATOM 638 C C . LEU A 1 83 ? 0.960 0.607 -14.182 1.00 88.19 83 LEU A C 1
ATOM 640 O O . LEU A 1 83 ? 1.331 0.601 -15.353 1.00 88.19 83 LEU A O 1
ATOM 644 N N . MET A 1 84 ? 1.825 0.745 -13.176 1.00 86.88 84 MET A N 1
ATOM 645 C CA . MET A 1 84 ? 3.233 1.092 -13.372 1.00 86.88 84 MET A CA 1
ATOM 646 C C . MET A 1 84 ? 4.118 -0.085 -13.791 1.00 86.88 84 MET A C 1
ATOM 648 O O . MET A 1 84 ? 5.190 0.148 -14.349 1.00 86.88 84 MET A O 1
ATOM 652 N N . LYS A 1 85 ? 3.713 -1.341 -13.559 1.00 82.19 85 LYS A N 1
ATOM 653 C CA . LYS A 1 85 ? 4.536 -2.524 -13.884 1.00 82.19 85 LYS A CA 1
ATOM 654 C C . LYS A 1 85 ? 4.832 -2.683 -15.383 1.00 82.19 85 LYS A C 1
ATOM 656 O O . LYS A 1 85 ? 5.729 -3.444 -15.733 1.00 82.19 85 LYS A O 1
ATOM 661 N N . ASN A 1 86 ? 4.090 -1.987 -16.247 1.00 81.88 86 ASN A N 1
ATOM 662 C CA . ASN A 1 86 ? 4.264 -1.998 -17.703 1.00 81.88 86 ASN A CA 1
ATOM 663 C C . ASN A 1 86 ? 4.896 -0.698 -18.247 1.00 81.88 86 ASN A C 1
ATOM 665 O O . ASN A 1 86 ? 5.056 -0.553 -19.456 1.00 81.88 86 ASN A O 1
ATOM 669 N N . GLU A 1 87 ? 5.237 0.258 -17.380 1.00 83.75 87 GLU A N 1
ATOM 670 C CA . GLU A 1 87 ? 5.801 1.557 -17.766 1.00 83.75 87 GLU A CA 1
ATOM 671 C C . GLU A 1 87 ? 7.324 1.509 -17.949 1.00 83.75 87 GLU A C 1
ATOM 673 O O . GLU A 1 87 ? 8.006 0.589 -17.498 1.00 83.75 87 GLU A O 1
ATOM 678 N N . THR A 1 88 ? 7.886 2.546 -18.575 1.00 76.56 88 THR A N 1
ATOM 679 C CA . THR A 1 88 ? 9.332 2.648 -18.818 1.00 76.56 88 THR A CA 1
ATOM 680 C C . THR A 1 88 ? 10.158 2.803 -17.533 1.00 76.56 88 THR A C 1
ATOM 682 O O . THR A 1 88 ? 9.697 3.312 -16.507 1.00 76.56 88 THR A O 1
ATOM 685 N N . ASP A 1 89 ? 11.430 2.410 -17.614 1.00 75.38 89 ASP A N 1
ATOM 686 C CA . ASP A 1 89 ? 12.353 2.303 -16.476 1.00 75.38 89 ASP A CA 1
ATOM 687 C C . ASP A 1 89 ? 12.553 3.632 -15.701 1.00 75.38 89 ASP A C 1
ATOM 689 O O . ASP A 1 89 ? 12.616 3.677 -14.468 1.00 75.38 89 ASP A O 1
ATOM 693 N N . SER A 1 90 ? 12.529 4.774 -16.399 1.00 77.44 90 SER A N 1
ATOM 694 C CA . SER A 1 90 ? 12.657 6.102 -15.773 1.00 77.44 90 SER A CA 1
ATOM 695 C C . SER A 1 90 ? 11.452 6.478 -14.898 1.00 77.44 90 SER A C 1
ATOM 697 O O . SER A 1 90 ? 11.616 7.001 -13.786 1.00 77.44 90 SER A O 1
ATOM 699 N N . LYS A 1 91 ? 10.231 6.175 -15.357 1.00 82.31 91 LYS A N 1
ATOM 700 C CA . LYS A 1 91 ? 9.000 6.373 -14.579 1.00 82.31 91 LYS A CA 1
ATOM 701 C C . LYS A 1 91 ? 8.946 5.404 -13.402 1.00 82.31 91 LYS A C 1
ATOM 703 O O . LYS A 1 91 ? 8.545 5.793 -12.300 1.00 82.31 91 LYS A O 1
ATOM 708 N N . TRP A 1 92 ? 9.422 4.179 -13.608 1.00 83.81 92 TRP A N 1
ATOM 709 C CA . TRP A 1 92 ? 9.492 3.150 -12.580 1.00 83.81 92 TRP A CA 1
ATOM 710 C C . TRP A 1 92 ? 10.392 3.534 -11.407 1.00 83.81 92 TRP A C 1
ATOM 712 O O . TRP A 1 92 ? 9.981 3.411 -10.254 1.00 83.81 92 TRP A O 1
ATOM 722 N N . LYS A 1 93 ? 11.573 4.107 -11.661 1.00 84.62 93 LYS A N 1
ATOM 723 C CA . LYS A 1 93 ? 12.477 4.574 -10.594 1.00 84.62 93 LYS A CA 1
ATOM 724 C C . LYS A 1 93 ? 11.809 5.596 -9.666 1.00 84.62 93 LYS A C 1
ATOM 726 O O . LYS A 1 93 ? 11.905 5.504 -8.438 1.00 84.62 93 LYS A O 1
ATOM 731 N N . SER A 1 94 ? 11.091 6.557 -10.247 1.00 87.62 94 SER A N 1
ATOM 732 C CA . SER A 1 94 ? 10.346 7.571 -9.489 1.00 87.62 94 SER A CA 1
ATOM 733 C C . SER A 1 94 ? 9.153 6.969 -8.747 1.00 87.62 94 SER A C 1
ATOM 735 O O . SER A 1 94 ? 8.854 7.360 -7.614 1.00 87.62 94 SER A O 1
ATOM 737 N N . PHE A 1 95 ? 8.480 5.998 -9.363 1.00 88.69 95 PHE A N 1
ATOM 738 C CA . PHE A 1 95 ? 7.413 5.237 -8.734 1.00 88.69 95 PHE A CA 1
ATOM 739 C C . PHE A 1 95 ? 7.913 4.429 -7.533 1.00 88.69 95 PHE A C 1
ATOM 741 O O . PHE A 1 95 ? 7.415 4.668 -6.438 1.00 88.69 95 PHE A O 1
ATOM 748 N N . LYS A 1 96 ? 8.961 3.608 -7.678 1.00 87.12 96 LYS A N 1
ATOM 749 C CA . LYS A 1 96 ? 9.587 2.833 -6.590 1.00 87.12 96 LYS A CA 1
ATOM 750 C C . LYS A 1 96 ? 9.886 3.704 -5.368 1.00 87.12 96 LYS A C 1
ATOM 752 O O . LYS A 1 96 ? 9.553 3.337 -4.244 1.00 87.12 96 LYS A O 1
ATOM 757 N N . LYS A 1 97 ? 10.455 4.899 -5.572 1.00 89.56 97 LYS A N 1
ATOM 758 C CA . LYS A 1 97 ? 10.756 5.840 -4.477 1.00 89.56 97 LYS A CA 1
ATOM 759 C C . LYS A 1 97 ? 9.497 6.374 -3.785 1.00 89.56 97 LYS A C 1
ATOM 761 O O . LYS A 1 97 ? 9.487 6.544 -2.566 1.00 89.56 97 LYS A O 1
ATOM 766 N N . ARG A 1 98 ? 8.439 6.693 -4.540 1.00 91.25 98 ARG A N 1
ATOM 767 C CA . ARG A 1 98 ? 7.150 7.121 -3.965 1.00 91.25 98 ARG A CA 1
ATOM 768 C C . ARG A 1 98 ? 6.486 5.970 -3.213 1.00 91.25 98 ARG A C 1
ATOM 770 O O . ARG A 1 98 ? 6.139 6.153 -2.053 1.00 91.25 98 ARG A O 1
ATOM 777 N N . MET A 1 99 ? 6.407 4.807 -3.848 1.00 89.56 99 MET A N 1
ATOM 778 C CA . MET A 1 99 ? 5.804 3.588 -3.327 1.00 89.56 99 MET A CA 1
ATOM 779 C C . MET A 1 99 ? 6.458 3.145 -2.018 1.00 89.56 99 MET A C 1
ATOM 781 O O . MET A 1 99 ? 5.759 2.982 -1.024 1.00 89.56 99 MET A O 1
ATOM 785 N N . GLY A 1 100 ? 7.793 3.058 -1.984 1.00 89.88 100 GLY A N 1
ATOM 786 C CA . GLY A 1 100 ? 8.543 2.693 -0.780 1.00 89.88 100 GLY A CA 1
ATOM 787 C C . GLY A 1 100 ? 8.205 3.594 0.407 1.00 89.88 100 GLY A C 1
ATOM 788 O O . GLY A 1 100 ? 7.813 3.099 1.455 1.00 89.88 100 GLY A O 1
ATOM 789 N N . ARG A 1 101 ? 8.207 4.920 0.209 1.00 92.69 101 ARG A N 1
ATOM 790 C CA . ARG A 1 101 ? 7.829 5.871 1.271 1.00 92.69 101 ARG A CA 1
ATOM 791 C C . ARG A 1 101 ? 6.389 5.696 1.746 1.00 92.69 101 ARG A C 1
ATOM 793 O O . ARG A 1 101 ? 6.118 5.906 2.925 1.00 92.69 101 ARG A O 1
ATOM 800 N N . THR A 1 102 ? 5.458 5.376 0.849 1.00 91.25 102 THR A N 1
ATOM 801 C CA . THR A 1 102 ? 4.065 5.125 1.238 1.00 91.25 102 THR A CA 1
ATOM 802 C C . THR A 1 102 ? 3.957 3.833 2.041 1.00 91.25 102 THR A C 1
ATOM 804 O O . THR A 1 102 ? 3.325 3.842 3.093 1.00 91.25 102 THR A O 1
ATOM 807 N N . ILE A 1 103 ? 4.621 2.757 1.609 1.00 90.44 103 ILE A N 1
ATOM 808 C CA . ILE A 1 103 ? 4.651 1.482 2.336 1.00 90.44 103 ILE A CA 1
ATOM 809 C C . ILE A 1 103 ? 5.270 1.665 3.723 1.00 90.44 103 ILE A C 1
ATOM 811 O O . ILE A 1 103 ? 4.681 1.211 4.697 1.00 90.44 103 ILE A O 1
ATOM 815 N N . ASP A 1 104 ? 6.386 2.387 3.846 1.00 91.12 104 ASP A N 1
ATOM 816 C CA . ASP A 1 104 ? 7.029 2.652 5.141 1.00 91.12 104 ASP A CA 1
ATOM 817 C C . ASP A 1 104 ? 6.089 3.405 6.094 1.00 91.12 104 ASP A C 1
ATOM 819 O O . ASP A 1 104 ? 5.953 3.047 7.266 1.00 91.12 104 ASP A O 1
ATOM 823 N N . LYS A 1 105 ? 5.370 4.413 5.579 1.00 92.50 105 LYS A N 1
ATOM 824 C CA . LYS A 1 105 ? 4.365 5.158 6.352 1.00 92.50 105 LYS A CA 1
ATOM 825 C C . LYS A 1 105 ? 3.197 4.278 6.791 1.00 92.50 105 LYS A C 1
ATOM 827 O O . LYS A 1 105 ? 2.752 4.397 7.931 1.00 92.50 105 LYS A O 1
ATOM 832 N N . LEU A 1 106 ? 2.692 3.418 5.906 1.00 90.88 106 LEU A N 1
ATOM 833 C CA . LEU A 1 106 ? 1.608 2.493 6.235 1.00 90.88 106 LEU A CA 1
ATOM 834 C C . LEU A 1 106 ? 2.053 1.446 7.248 1.00 90.88 106 LEU A C 1
ATOM 836 O O . LEU A 1 106 ? 1.331 1.196 8.207 1.00 90.88 106 LEU A O 1
ATOM 840 N N . ASN A 1 107 ? 3.267 0.919 7.099 1.00 87.69 107 ASN A N 1
ATOM 841 C CA . ASN A 1 107 ? 3.869 0.015 8.066 1.00 87.69 107 ASN A CA 1
ATOM 842 C C . ASN A 1 107 ? 3.981 0.654 9.447 1.00 87.69 107 ASN A C 1
ATOM 844 O O . ASN A 1 107 ? 3.620 0.014 10.429 1.00 87.69 107 ASN A O 1
ATOM 848 N N . ALA A 1 108 ? 4.455 1.899 9.529 1.00 91.69 108 ALA A N 1
ATOM 849 C CA . ALA A 1 108 ? 4.556 2.613 10.797 1.00 91.69 108 ALA A CA 1
ATOM 850 C C . ALA A 1 108 ? 3.176 2.857 11.430 1.00 91.69 108 ALA A C 1
ATOM 852 O O . ALA A 1 108 ? 3.007 2.637 12.628 1.00 91.69 108 ALA A O 1
ATOM 853 N N . LYS A 1 109 ? 2.173 3.258 10.631 1.00 89.38 109 LYS A N 1
ATOM 854 C CA . LYS A 1 109 ? 0.789 3.433 11.104 1.00 89.38 109 LYS A CA 1
ATOM 855 C C . LYS A 1 109 ? 0.180 2.125 11.613 1.00 89.38 109 LYS A C 1
ATOM 857 O O . LYS A 1 109 ? -0.358 2.109 12.715 1.00 89.38 109 LYS A O 1
ATOM 862 N N . ALA A 1 110 ? 0.280 1.048 10.835 1.00 87.38 110 ALA A N 1
ATOM 863 C CA . ALA A 1 110 ? -0.258 -0.257 11.205 1.00 87.38 110 ALA A CA 1
ATOM 864 C C . ALA A 1 110 ? 0.427 -0.806 12.464 1.00 87.38 110 ALA A C 1
ATOM 866 O O . ALA A 1 110 ? -0.252 -1.244 13.384 1.00 87.38 110 ALA A O 1
ATOM 867 N N . GLN A 1 111 ? 1.758 -0.700 12.549 1.00 88.81 111 GLN A N 1
ATOM 868 C CA . GLN A 1 111 ? 2.511 -1.128 13.729 1.00 88.81 111 GLN A CA 1
ATOM 869 C C . GLN A 1 111 ? 2.109 -0.345 14.980 1.00 88.81 111 GLN A C 1
ATOM 871 O O . GLN A 1 111 ? 1.952 -0.934 16.044 1.00 88.81 111 GLN A O 1
ATOM 876 N N . LYS A 1 112 ? 1.930 0.974 14.858 1.00 89.00 112 LYS A N 1
ATOM 877 C CA . LYS A 1 112 ? 1.467 1.798 15.973 1.00 89.00 112 LYS A CA 1
ATOM 878 C C . LYS A 1 112 ? 0.081 1.353 16.445 1.00 89.00 112 LYS A C 1
ATOM 880 O O . LYS A 1 112 ? -0.098 1.121 17.629 1.00 89.00 112 LYS A O 1
ATOM 885 N N . ALA A 1 113 ? -0.859 1.152 15.523 1.00 85.88 113 ALA A N 1
ATOM 886 C CA . ALA A 1 113 ? -2.216 0.723 15.861 1.00 85.88 113 ALA A CA 1
ATOM 887 C C . ALA A 1 113 ? -2.306 -0.706 16.427 1.00 85.88 113 ALA A C 1
ATOM 889 O O . ALA A 1 113 ? -3.277 -1.029 17.105 1.00 85.88 113 ALA A O 1
ATOM 890 N N . LEU A 1 114 ? -1.315 -1.559 16.151 1.00 84.69 114 LEU A N 1
ATOM 891 C CA . LEU A 1 114 ? -1.182 -2.875 16.779 1.00 84.69 114 LEU A CA 1
ATOM 892 C C . LEU A 1 114 ? -0.671 -2.797 18.226 1.00 84.69 114 LEU A C 1
ATOM 894 O O . LEU A 1 114 ? -0.993 -3.675 19.021 1.00 84.69 114 LEU A O 1
ATOM 898 N N . ASN A 1 115 ? 0.133 -1.780 18.545 1.00 84.44 115 ASN A N 1
ATOM 899 C CA . ASN A 1 115 ? 0.748 -1.605 19.862 1.00 84.44 115 ASN A CA 1
ATOM 900 C C . ASN A 1 115 ? -0.082 -0.723 20.816 1.00 84.44 115 ASN A C 1
ATOM 902 O O . ASN A 1 115 ? 0.109 -0.826 22.026 1.00 84.44 115 ASN A O 1
ATOM 906 N N . ASP A 1 116 ? -0.948 0.143 20.277 1.00 71.94 116 ASP A N 1
ATOM 907 C CA . ASP A 1 116 ? -1.956 0.920 21.022 1.00 71.94 116 ASP A CA 1
ATOM 908 C C . ASP A 1 116 ? -3.135 0.026 21.464 1.00 71.94 116 ASP A C 1
ATOM 910 O O . ASP A 1 116 ? -3.734 0.284 22.530 1.00 71.94 116 ASP A O 1
#